Protein AF-A0A4C1TD85-F1 (afdb_monomer_lite)

InterPro domains:
  IPR035500 Nuclear hormone receptor-like domain superfamily [G3DSA:1.10.565.10] (1-69)
  IPR035500 Nuclear hormone receptor-like domain superfamily [SSF48508] (3-60)

pLDDT: mean 80.32, std 16.89, range [44.44, 96.69]

Foldseek 3Di:
DVVVVVVVVVVVDDPVLVVLVVLLVVLDLPDPPDPCSPVSVVVSVVSVVVSVVVVVVVVVVVVVVVVVVVVVVVVVVVD

Secondary structure (DSSP, 8-state):
-HHHHHHHHHTT--HHHHHHHHHHHHT-TT-TT-TTHHHHHHHHHHHHHHHHHHHHHHHHHHHHHHHHHHHHHHHHTT-

Organism: Eumeta variegata (NCBI:txid151549)

Sequence (79 aa):
MLTWMRSLTELKLTVDEWALFTAAVLLCPDRADISNSEYVRINHKMIVEALHLYHACCDGTQAFSNDIIQAADEVDASV

Radius of gyration: 19.08 Å; chains: 1; bounding box: 49×20×52 Å

Structure (mmCIF, N/CA/C/O backbone):
data_AF-A0A4C1TD85-F1
#
_entry.id   AF-A0A4C1TD85-F1
#
loop_
_atom_site.group_PDB
_atom_site.id
_atom_site.type_symbol
_atom_site.label_atom_id
_atom_site.label_alt_id
_atom_site.label_comp_id
_atom_site.label_asym_id
_atom_site.label_entity_id
_atom_site.label_seq_id
_atom_site.pdbx_PDB_ins_code
_atom_site.Cartn_x
_atom_site.Cartn_y
_atom_site.Cartn_z
_atom_site.occupancy
_atom_site.B_iso_or_equiv
_atom_site.auth_seq_id
_atom_site.auth_comp_id
_atom_site.auth_asym_id
_atom_site.auth_atom_id
_atom_site.pdbx_PDB_model_num
ATOM 1 N N . MET A 1 1 ? -13.678 13.618 -7.848 1.00 62.00 1 MET A N 1
ATOM 2 C CA . MET A 1 1 ? -13.243 12.247 -8.207 1.00 62.00 1 MET A CA 1
ATOM 3 C C . MET A 1 1 ? -12.362 12.202 -9.455 1.00 62.00 1 MET A C 1
ATOM 5 O O . MET A 1 1 ? -11.282 11.642 -9.363 1.00 62.00 1 MET A O 1
ATOM 9 N N . LEU A 1 2 ? -12.758 12.801 -10.590 1.00 78.00 2 LEU A N 1
ATOM 10 C CA . LEU A 1 2 ? -11.987 12.712 -11.849 1.00 78.00 2 LEU A CA 1
ATOM 11 C C . LEU A 1 2 ? -10.565 13.297 -11.768 1.00 78.00 2 LEU A C 1
ATOM 13 O O . LEU A 1 2 ? -9.635 12.690 -12.284 1.00 78.00 2 LEU A O 1
ATOM 17 N N . THR A 1 3 ? -10.379 14.424 -11.075 1.00 85.25 3 THR A N 1
ATOM 18 C CA . THR A 1 3 ? -9.049 15.030 -10.870 1.00 85.25 3 THR A CA 1
ATOM 19 C C . THR A 1 3 ? -8.109 14.106 -10.099 1.00 85.25 3 THR A C 1
ATOM 21 O O . THR A 1 3 ? -6.954 13.963 -10.468 1.00 85.25 3 THR A O 1
ATOM 24 N N . TRP A 1 4 ? -8.623 13.423 -9.074 1.00 83.06 4 TRP A N 1
ATOM 25 C CA . TRP A 1 4 ? -7.845 12.494 -8.253 1.00 83.06 4 TRP A CA 1
ATOM 26 C C . TRP A 1 4 ? -7.433 11.242 -9.034 1.00 83.06 4 TRP A C 1
ATOM 28 O O . TRP A 1 4 ? -6.280 10.833 -8.966 1.00 83.06 4 TRP A O 1
ATOM 38 N N . MET A 1 5 ? -8.340 10.684 -9.845 1.00 80.62 5 MET A N 1
ATOM 39 C CA . MET A 1 5 ? -7.991 9.570 -10.734 1.00 80.62 5 MET A CA 1
ATOM 40 C C . MET A 1 5 ? -6.947 9.975 -11.776 1.00 80.62 5 MET A C 1
ATOM 42 O O . MET A 1 5 ? -6.035 9.199 -12.037 1.00 80.62 5 MET A O 1
ATOM 46 N N . ARG A 1 6 ? -7.030 11.199 -12.319 1.00 84.81 6 ARG A N 1
ATOM 47 C CA . ARG A 1 6 ? -6.011 11.716 -13.241 1.00 84.81 6 ARG A CA 1
ATOM 48 C C . ARG A 1 6 ? -4.638 11.808 -12.564 1.00 84.81 6 ARG A C 1
ATOM 50 O O . ARG A 1 6 ? -3.673 11.281 -13.107 1.00 84.81 6 ARG A O 1
ATOM 57 N N . SER A 1 7 ? -4.564 12.374 -11.359 1.00 86.00 7 SER A N 1
ATOM 58 C CA . SER A 1 7 ? -3.310 12.440 -10.597 1.00 86.00 7 SER A CA 1
ATOM 59 C C . SER A 1 7 ? -2.736 11.056 -10.284 1.00 86.00 7 SER A C 1
ATOM 61 O O . SER A 1 7 ? -1.532 10.864 -10.380 1.00 86.00 7 SER A O 1
ATOM 63 N N . LEU A 1 8 ? -3.576 10.064 -9.975 1.00 81.69 8 LEU A N 1
ATOM 64 C CA . LEU A 1 8 ? -3.107 8.693 -9.753 1.00 81.69 8 LEU A CA 1
ATOM 65 C C . LEU A 1 8 ? -2.568 8.031 -11.026 1.00 81.69 8 LEU A C 1
ATOM 67 O O . LEU A 1 8 ? -1.578 7.310 -10.966 1.00 81.69 8 LEU A O 1
ATOM 71 N N . THR A 1 9 ? -3.184 8.278 -12.185 1.00 83.31 9 THR A N 1
ATOM 72 C CA . THR A 1 9 ? -2.677 7.737 -13.458 1.00 83.31 9 THR A CA 1
ATOM 73 C C . THR A 1 9 ? -1.339 8.348 -13.875 1.00 83.31 9 THR A C 1
ATOM 75 O O . THR A 1 9 ? -0.553 7.685 -14.547 1.00 83.31 9 THR A O 1
ATOM 78 N N . GLU A 1 10 ? -1.049 9.582 -13.455 1.00 87.38 10 GLU A N 1
ATOM 79 C CA . GLU A 1 10 ? 0.227 10.257 -13.726 1.00 87.38 10 GLU A CA 1
ATOM 80 C C . GLU A 1 10 ? 1.401 9.641 -12.947 1.00 87.38 10 GLU A C 1
ATOM 82 O O . GLU A 1 10 ? 2.534 9.715 -13.415 1.00 87.38 10 GLU A O 1
ATOM 87 N N . LEU A 1 11 ? 1.135 8.968 -11.819 1.00 82.69 11 LEU A N 1
ATOM 88 C CA . LEU A 1 11 ? 2.156 8.300 -11.003 1.00 82.69 11 LEU A CA 1
ATOM 89 C C . LEU A 1 11 ? 2.742 7.039 -11.657 1.00 82.69 11 LEU A C 1
ATOM 91 O O . LEU A 1 11 ? 3.748 6.536 -11.175 1.00 82.69 11 LEU A O 1
ATOM 95 N N . LYS A 1 12 ? 2.127 6.523 -12.735 1.00 84.25 12 LYS A N 1
ATOM 96 C CA . LYS A 1 12 ? 2.585 5.330 -13.480 1.00 84.25 12 LYS A CA 1
ATOM 97 C C . LYS A 1 12 ? 2.944 4.133 -12.583 1.00 84.25 12 LYS A C 1
ATOM 99 O O . LYS A 1 12 ? 3.893 3.408 -12.869 1.00 84.25 12 LYS A O 1
ATOM 104 N N . LEU A 1 13 ? 2.164 3.925 -11.523 1.00 85.75 13 LEU A N 1
ATOM 105 C CA . LEU A 1 13 ? 2.384 2.831 -10.582 1.00 85.75 13 LEU A CA 1
ATOM 106 C C . LEU A 1 13 ? 2.325 1.474 -11.295 1.00 85.75 13 LEU A C 1
ATOM 108 O O . LEU A 1 13 ? 1.464 1.230 -12.149 1.00 85.75 13 LEU A O 1
ATOM 112 N N . THR A 1 14 ? 3.224 0.583 -10.901 1.00 89.62 14 THR A N 1
ATOM 113 C CA . THR A 1 14 ? 3.214 -0.832 -11.272 1.00 89.62 14 THR A CA 1
ATOM 114 C C . THR A 1 14 ? 1.986 -1.544 -10.698 1.00 89.62 14 THR A C 1
ATOM 116 O O . THR A 1 14 ? 1.292 -1.038 -9.813 1.00 89.62 14 THR A O 1
ATOM 119 N N . VAL A 1 15 ? 1.697 -2.751 -11.196 1.00 90.06 15 VAL A N 1
ATOM 120 C CA . VAL A 1 15 ? 0.578 -3.570 -10.692 1.00 90.06 15 VAL A CA 1
ATOM 121 C C . VAL A 1 15 ? 0.729 -3.860 -9.194 1.00 90.06 15 VAL A C 1
ATOM 123 O O . VAL A 1 15 ? -0.255 -3.801 -8.456 1.00 90.06 15 VAL A O 1
ATOM 126 N N . ASP A 1 16 ? 1.956 -4.108 -8.738 1.00 91.56 16 ASP A N 1
ATOM 127 C CA . ASP A 1 16 ? 2.256 -4.403 -7.336 1.00 91.56 16 ASP A CA 1
ATOM 128 C C . ASP A 1 16 ? 2.076 -3.166 -6.444 1.00 91.56 16 ASP A C 1
ATOM 130 O O . ASP A 1 16 ? 1.453 -3.248 -5.383 1.00 91.56 16 ASP A O 1
ATOM 134 N N . GLU A 1 17 ? 2.530 -1.991 -6.891 1.00 90.75 17 GLU A N 1
ATOM 135 C CA . GLU A 1 17 ? 2.298 -0.726 -6.181 1.00 90.75 17 GLU A CA 1
ATOM 136 C C . GLU A 1 17 ? 0.806 -0.392 -6.100 1.00 90.75 17 GLU A C 1
ATOM 138 O O . GLU A 1 17 ? 0.322 0.030 -5.048 1.00 90.75 17 GLU A O 1
ATOM 143 N N . TRP A 1 18 ? 0.046 -0.644 -7.171 1.00 92.81 18 TRP A N 1
ATOM 144 C CA . TRP A 1 18 ? -1.412 -0.520 -7.159 1.00 92.81 18 TRP A CA 1
ATOM 145 C C . TRP A 1 18 ? -2.071 -1.468 -6.158 1.00 92.81 18 TRP A C 1
ATOM 147 O O . TRP A 1 18 ? -3.013 -1.066 -5.466 1.00 92.81 18 TRP A O 1
ATOM 157 N N . ALA A 1 19 ? -1.594 -2.709 -6.053 1.00 93.75 19 ALA A N 1
ATOM 158 C CA . ALA A 1 19 ? -2.103 -3.678 -5.090 1.00 93.75 19 ALA A CA 1
ATOM 159 C C . ALA A 1 19 ? -1.839 -3.225 -3.645 1.00 93.75 19 ALA A C 1
ATOM 161 O O . ALA A 1 19 ? -2.760 -3.223 -2.825 1.00 93.75 19 ALA A O 1
ATOM 162 N N . LEU A 1 20 ? -0.620 -2.766 -3.347 1.00 94.00 20 LEU A N 1
ATOM 163 C CA . LEU A 1 20 ? -0.238 -2.257 -2.026 1.00 94.00 20 LEU A CA 1
ATOM 164 C C . LEU A 1 20 ? -0.999 -0.975 -1.660 1.00 94.00 20 LEU A C 1
ATOM 166 O O . LEU A 1 20 ? -1.543 -0.873 -0.559 1.00 94.00 20 LEU A O 1
ATOM 170 N N . PHE A 1 21 ? -1.122 -0.031 -2.596 1.00 92.56 21 PHE A N 1
ATOM 171 C CA . PHE A 1 21 ? -1.920 1.183 -2.423 1.00 92.56 21 PHE A CA 1
ATOM 172 C C . PHE A 1 21 ? -3.390 0.855 -2.130 1.00 92.56 21 PHE A C 1
ATOM 174 O O . PHE A 1 21 ? -3.980 1.379 -1.183 1.00 92.56 21 PHE A O 1
ATOM 181 N N . THR A 1 22 ? -3.981 -0.060 -2.901 1.00 94.12 22 THR A N 1
ATOM 182 C CA . THR A 1 22 ? -5.375 -0.481 -2.710 1.00 94.12 22 THR A CA 1
ATOM 183 C C . THR A 1 22 ? -5.568 -1.165 -1.358 1.00 94.12 22 THR A C 1
ATOM 185 O O . THR A 1 22 ? -6.557 -0.902 -0.672 1.00 94.12 22 THR A O 1
ATOM 188 N N . ALA A 1 23 ? -4.617 -2.000 -0.934 1.00 95.00 23 ALA A N 1
ATOM 189 C CA . ALA A 1 23 ? -4.656 -2.662 0.363 1.00 95.00 23 ALA A CA 1
ATOM 190 C C . ALA A 1 23 ? -4.557 -1.662 1.532 1.00 95.00 23 ALA A C 1
ATOM 192 O O . ALA A 1 23 ? -5.293 -1.803 2.510 1.00 95.00 23 ALA A O 1
ATOM 193 N N . ALA A 1 24 ? -3.735 -0.613 1.408 1.00 93.44 24 ALA A N 1
ATOM 194 C CA . ALA A 1 24 ? -3.667 0.468 2.393 1.00 93.44 24 ALA A CA 1
ATOM 195 C C . ALA A 1 24 ? -5.003 1.230 2.497 1.00 93.44 24 ALA A C 1
ATOM 197 O O . ALA A 1 24 ? -5.521 1.430 3.593 1.00 93.44 24 ALA A O 1
ATOM 198 N N . VAL A 1 25 ? -5.625 1.580 1.366 1.00 92.12 25 VAL A N 1
ATOM 199 C CA . VAL A 1 25 ? -6.943 2.251 1.345 1.00 92.12 25 VAL A CA 1
ATOM 200 C C . VAL A 1 25 ? -8.052 1.358 1.923 1.00 92.12 25 VAL A C 1
ATOM 202 O O . VAL A 1 25 ? -8.979 1.836 2.591 1.00 92.12 25 VAL A O 1
ATOM 205 N N . LEU A 1 26 ? -7.983 0.049 1.672 1.00 93.81 26 LEU A N 1
ATOM 206 C CA . LEU A 1 26 ? -8.934 -0.915 2.217 1.00 93.81 26 LEU A CA 1
ATOM 207 C C . LEU A 1 26 ? -8.837 -0.975 3.747 1.00 93.81 26 LEU A C 1
ATOM 209 O O . 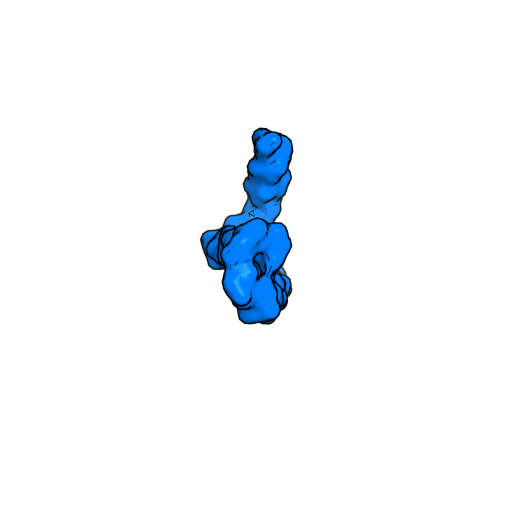LEU A 1 26 ? -9.860 -0.869 4.428 1.00 93.81 26 LEU A O 1
ATOM 213 N N . LEU A 1 27 ? -7.618 -1.077 4.276 1.00 91.50 27 LEU A N 1
ATOM 214 C CA . LEU A 1 27 ? -7.318 -1.181 5.705 1.00 91.50 27 LEU A CA 1
ATOM 215 C C . LEU A 1 27 ? -7.259 0.187 6.396 1.00 91.50 27 LEU A C 1
ATOM 217 O O . LEU A 1 27 ? -6.340 0.481 7.146 1.00 91.50 27 LEU A O 1
ATOM 221 N N . CYS A 1 28 ? -8.260 1.034 6.181 1.00 89.88 28 CYS A N 1
ATOM 222 C CA . CYS A 1 28 ? -8.347 2.313 6.880 1.00 89.88 28 CYS A CA 1
ATOM 223 C C . CYS A 1 28 ? -8.783 2.095 8.348 1.00 89.88 28 CYS A C 1
ATOM 225 O O . CYS A 1 28 ? -9.888 1.588 8.572 1.00 89.88 28 CYS A O 1
ATOM 227 N N . PRO A 1 29 ? -7.964 2.474 9.351 1.00 89.31 29 PRO A N 1
ATOM 228 C CA . PRO A 1 29 ? -8.276 2.243 10.764 1.00 89.31 29 PRO A CA 1
ATOM 229 C C . PRO A 1 29 ? -9.423 3.118 11.292 1.00 89.31 29 PRO A C 1
ATOM 231 O O . PRO A 1 29 ? -10.001 2.786 12.323 1.00 89.31 29 PRO A O 1
ATOM 234 N N . ASP A 1 30 ? -9.769 4.193 10.580 1.00 90.38 30 ASP A N 1
ATOM 235 C CA . ASP A 1 30 ? -10.785 5.173 10.984 1.00 90.38 30 ASP A CA 1
ATOM 236 C C . ASP A 1 30 ? -12.188 4.856 10.436 1.00 90.38 30 ASP A C 1
ATOM 238 O O . ASP A 1 30 ? -13.097 5.686 10.516 1.00 90.38 30 ASP A O 1
ATOM 242 N N . ARG A 1 31 ? -12.402 3.666 9.852 1.00 90.31 31 ARG A N 1
ATOM 243 C CA . ARG A 1 31 ? -13.754 3.261 9.438 1.00 90.31 31 ARG A CA 1
ATOM 244 C C . ARG A 1 31 ? -14.631 3.023 10.665 1.00 90.31 31 ARG A C 1
ATOM 246 O O . ARG A 1 31 ? -14.198 2.436 11.658 1.00 90.31 31 ARG A O 1
ATOM 253 N N . ALA A 1 32 ? -15.890 3.437 10.553 1.00 91.06 32 ALA A N 1
ATOM 254 C CA . ALA A 1 32 ? -16.911 3.117 11.539 1.00 91.06 32 ALA A CA 1
ATOM 255 C C . ALA A 1 32 ? -17.042 1.592 11.719 1.00 91.06 32 ALA A C 1
ATOM 257 O O . ALA A 1 32 ? -16.808 0.824 10.784 1.00 91.06 32 ALA A O 1
ATOM 258 N N . ASP A 1 33 ? -17.417 1.177 12.929 1.00 92.38 33 ASP A N 1
ATOM 259 C CA . ASP A 1 33 ? -17.766 -0.206 13.279 1.00 92.38 33 ASP A CA 1
ATOM 260 C C . ASP A 1 33 ? -16.635 -1.248 13.166 1.00 92.38 33 ASP A C 1
ATOM 262 O O . ASP A 1 33 ? -16.890 -2.455 13.145 1.00 92.38 33 ASP A O 1
ATOM 266 N N . ILE A 1 34 ? -15.364 -0.827 13.155 1.00 92.38 34 ILE A N 1
ATOM 267 C CA . ILE A 1 34 ? -14.244 -1.770 13.264 1.00 92.38 34 ILE A CA 1
ATOM 268 C C . ILE A 1 34 ? -14.163 -2.319 14.696 1.00 92.38 34 ILE A C 1
ATOM 270 O O . ILE A 1 34 ? -13.848 -1.602 15.645 1.00 92.38 34 ILE A O 1
ATOM 274 N N . SER A 1 35 ? -14.360 -3.631 14.834 1.00 91.62 35 SER A N 1
ATOM 275 C CA . SER A 1 35 ? -14.286 -4.352 16.112 1.00 91.62 35 SER A CA 1
ATOM 276 C C . SER A 1 35 ? -12.885 -4.375 16.733 1.00 91.62 35 SER A C 1
ATOM 278 O O . SER A 1 35 ? -12.753 -4.371 17.954 1.00 91.62 35 SER A O 1
ATOM 280 N N . ASN A 1 36 ? -11.833 -4.389 15.910 1.00 92.31 36 ASN A N 1
ATOM 281 C CA . ASN A 1 36 ? -10.439 -4.388 16.355 1.00 92.31 36 ASN A CA 1
ATOM 282 C C . ASN A 1 36 ? -9.611 -3.356 15.576 1.00 92.31 36 ASN A C 1
ATOM 284 O O . ASN A 1 36 ? -8.854 -3.689 14.660 1.00 92.31 36 ASN A O 1
ATOM 288 N N . SER A 1 37 ? -9.788 -2.082 15.926 1.00 93.12 37 SER A N 1
ATOM 289 C CA . SER A 1 37 ? -9.136 -0.959 15.241 1.00 93.12 37 SER A CA 1
ATOM 290 C C . SER A 1 37 ? -7.617 -0.963 15.401 1.00 93.12 37 SER A C 1
ATOM 292 O O . SER A 1 37 ? -6.912 -0.530 14.492 1.00 93.12 37 SER A O 1
ATOM 294 N N . GLU A 1 38 ? -7.096 -1.512 16.501 1.00 94.56 38 GLU A N 1
ATOM 295 C CA . GLU A 1 38 ? -5.654 -1.649 16.725 1.00 94.56 38 GLU A CA 1
ATOM 296 C C . GLU A 1 38 ? -5.022 -2.614 15.722 1.00 94.56 38 GLU A C 1
ATOM 298 O O . GLU A 1 38 ? -4.032 -2.283 15.072 1.00 94.56 38 GLU A O 1
ATOM 303 N N . TYR A 1 39 ? -5.633 -3.785 15.530 1.00 94.44 39 TYR A N 1
ATOM 304 C CA . TYR A 1 39 ? -5.159 -4.753 14.547 1.00 94.44 39 TYR A CA 1
ATOM 305 C C . TYR A 1 39 ? -5.176 -4.170 13.130 1.00 94.44 39 TYR A C 1
ATOM 307 O O . TYR A 1 39 ? -4.198 -4.312 12.394 1.00 94.44 39 TYR A O 1
ATOM 315 N N . VAL A 1 40 ? -6.245 -3.461 12.752 1.00 95.12 40 VAL A N 1
ATOM 316 C CA . VAL A 1 40 ? -6.317 -2.795 11.440 1.00 95.12 40 VAL A CA 1
ATOM 317 C C . VAL A 1 40 ? -5.230 -1.729 11.311 1.00 95.12 40 VAL A C 1
ATOM 319 O O . VAL A 1 40 ? -4.570 -1.672 10.278 1.00 95.12 40 VAL A O 1
ATOM 322 N N . ARG A 1 41 ? -4.968 -0.941 12.360 1.00 96.00 41 ARG A N 1
ATOM 323 C CA . ARG A 1 41 ? -3.915 0.086 12.361 1.00 96.00 41 ARG A CA 1
ATOM 324 C C . ARG A 1 41 ? -2.519 -0.506 12.174 1.00 96.00 41 ARG A C 1
ATOM 326 O O . ARG A 1 41 ? -1.729 0.046 11.410 1.00 96.00 41 ARG A O 1
ATOM 333 N N . ILE A 1 42 ? -2.224 -1.628 12.832 1.00 96.69 42 ILE A N 1
ATOM 334 C CA . ILE A 1 42 ? -0.948 -2.340 12.675 1.00 96.69 42 ILE A CA 1
ATOM 335 C C . ILE A 1 42 ? -0.788 -2.821 11.229 1.00 96.69 42 ILE A C 1
ATOM 337 O O . ILE A 1 42 ? 0.227 -2.529 10.601 1.00 96.69 42 ILE A O 1
ATOM 341 N N . ASN A 1 43 ? -1.802 -3.488 10.671 1.00 95.62 43 ASN A N 1
ATOM 342 C CA . ASN A 1 43 ? -1.745 -3.990 9.294 1.00 95.62 43 ASN A CA 1
ATOM 343 C C . ASN A 1 43 ? -1.656 -2.855 8.266 1.00 95.62 43 ASN A C 1
ATOM 345 O O . ASN A 1 43 ? -0.858 -2.931 7.338 1.00 95.62 43 ASN A O 1
ATOM 349 N N . HIS A 1 44 ? -2.416 -1.775 8.460 1.00 95.94 44 HIS A N 1
ATOM 350 C CA . HIS A 1 44 ? -2.319 -0.566 7.647 1.00 95.94 44 HIS A CA 1
ATOM 351 C C . HIS A 1 44 ? -0.887 -0.027 7.620 1.00 95.94 44 HIS A C 1
ATOM 353 O O . HIS A 1 44 ? -0.327 0.201 6.551 1.00 95.94 44 HIS A O 1
ATOM 359 N N . LYS A 1 45 ? -0.269 0.126 8.799 1.00 96.38 45 LYS A N 1
ATOM 360 C CA . LYS A 1 45 ? 1.109 0.607 8.921 1.00 96.38 45 LYS A CA 1
ATOM 361 C C . LYS A 1 45 ? 2.094 -0.309 8.191 1.00 96.38 45 LYS A C 1
ATOM 363 O O . LYS A 1 45 ? 2.914 0.194 7.432 1.00 96.38 45 LYS A O 1
ATOM 368 N N . MET A 1 46 ? 1.982 -1.626 8.370 1.00 96.31 46 MET A N 1
ATOM 369 C CA . MET A 1 46 ? 2.858 -2.599 7.703 1.00 96.31 46 MET A CA 1
ATOM 370 C C . MET A 1 46 ? 2.762 -2.524 6.174 1.00 96.31 46 MET A C 1
ATOM 372 O O . MET A 1 46 ? 3.777 -2.608 5.491 1.00 96.31 46 MET A O 1
ATOM 376 N N . ILE A 1 47 ? 1.559 -2.340 5.625 1.00 95.62 47 ILE A N 1
ATOM 377 C CA . ILE A 1 47 ? 1.358 -2.248 4.172 1.00 95.62 47 ILE A CA 1
ATOM 378 C C . ILE A 1 47 ? 1.886 -0.928 3.616 1.00 95.62 47 ILE A C 1
ATOM 380 O O . ILE A 1 47 ? 2.498 -0.919 2.551 1.00 95.62 47 ILE A O 1
ATOM 384 N N . VAL A 1 48 ? 1.699 0.179 4.338 1.00 94.12 48 VAL A N 1
ATOM 385 C CA . VAL A 1 48 ? 2.278 1.474 3.955 1.00 94.12 48 VAL A CA 1
ATOM 386 C C . VAL A 1 48 ? 3.808 1.410 3.967 1.00 94.12 48 VAL A C 1
ATOM 388 O O . VAL A 1 48 ? 4.450 1.885 3.033 1.00 94.12 48 VAL A O 1
ATOM 391 N N . GLU A 1 49 ? 4.406 0.780 4.981 1.00 95.31 49 GLU A N 1
ATOM 392 C CA . GLU A 1 49 ? 5.854 0.548 5.028 1.00 95.31 49 GLU A CA 1
ATOM 393 C C . GLU A 1 49 ? 6.326 -0.332 3.861 1.00 95.31 49 GLU A C 1
ATOM 395 O O . GLU A 1 49 ? 7.315 0.001 3.209 1.00 95.31 49 GLU A O 1
ATOM 400 N N . ALA A 1 50 ? 5.594 -1.404 3.541 1.00 93.81 50 ALA A N 1
ATOM 401 C CA . ALA A 1 50 ? 5.893 -2.258 2.394 1.00 93.81 50 ALA A CA 1
ATOM 402 C C . ALA A 1 50 ? 5.824 -1.498 1.059 1.00 93.81 50 ALA A C 1
ATOM 404 O O . ALA A 1 50 ? 6.700 -1.687 0.220 1.00 93.81 50 ALA A O 1
ATOM 405 N N . LEU A 1 51 ? 4.840 -0.610 0.872 1.00 92.81 51 LEU A N 1
ATOM 406 C CA . LEU A 1 51 ? 4.732 0.239 -0.320 1.00 92.81 51 LEU A CA 1
ATOM 407 C C . LEU A 1 51 ? 5.943 1.166 -0.466 1.00 92.81 51 LEU A C 1
ATOM 409 O O . LEU A 1 51 ? 6.527 1.230 -1.543 1.00 92.81 51 LEU A O 1
ATOM 413 N N . HIS A 1 52 ? 6.357 1.844 0.609 1.00 90.19 52 HIS A N 1
ATOM 414 C CA . HIS A 1 52 ? 7.534 2.717 0.569 1.00 90.19 52 HIS A CA 1
ATOM 415 C C . HIS A 1 52 ? 8.820 1.949 0.249 1.00 90.19 52 HIS A C 1
ATOM 417 O O . HIS A 1 52 ? 9.633 2.419 -0.544 1.00 90.19 52 HIS A O 1
ATOM 423 N N . LEU A 1 53 ? 9.005 0.769 0.847 1.00 90.75 53 LEU A N 1
ATOM 424 C CA . LEU A 1 53 ? 10.169 -0.075 0.582 1.00 90.75 53 LEU A CA 1
ATOM 425 C C . LEU A 1 53 ? 10.162 -0.612 -0.851 1.00 90.75 53 LEU A C 1
ATOM 427 O O . LEU A 1 53 ? 11.191 -0.557 -1.517 1.00 90.75 53 LEU A O 1
ATOM 431 N N . TYR A 1 54 ? 9.013 -1.090 -1.338 1.00 90.00 54 TYR A N 1
ATOM 432 C CA . TYR A 1 54 ? 8.875 -1.588 -2.705 1.00 90.00 54 TYR A CA 1
ATOM 433 C C . TYR A 1 54 ? 9.191 -0.490 -3.722 1.00 90.00 54 TYR A C 1
ATOM 435 O O . TYR A 1 54 ? 9.982 -0.718 -4.635 1.00 90.00 54 TYR A O 1
ATOM 443 N N . HIS A 1 55 ? 8.643 0.710 -3.520 1.00 86.88 55 HIS A N 1
ATOM 444 C CA . HIS A 1 55 ? 8.907 1.866 -4.372 1.00 86.88 55 HIS A CA 1
ATOM 445 C C . HIS A 1 55 ? 10.399 2.235 -4.375 1.00 86.88 55 HIS A C 1
ATOM 447 O O . HIS A 1 55 ? 11.018 2.305 -5.433 1.00 86.88 55 HIS A O 1
ATOM 453 N N . ALA A 1 56 ? 11.022 2.341 -3.194 1.00 85.44 56 ALA A N 1
ATOM 454 C CA . ALA A 1 56 ? 12.453 2.630 -3.073 1.00 85.44 56 ALA A CA 1
ATOM 455 C C . ALA A 1 56 ? 13.343 1.560 -3.737 1.00 85.44 56 ALA A C 1
ATOM 457 O O . ALA A 1 56 ? 14.356 1.886 -4.358 1.00 85.44 56 ALA A O 1
ATOM 458 N N . CYS A 1 57 ? 12.976 0.279 -3.632 1.00 83.94 57 CYS A N 1
ATOM 459 C CA . CYS A 1 57 ? 13.679 -0.806 -4.312 1.00 83.94 57 CYS A CA 1
ATOM 460 C C . CYS A 1 57 ? 13.517 -0.726 -5.835 1.00 83.94 57 CYS A C 1
ATOM 462 O O . CYS A 1 57 ? 14.495 -0.911 -6.559 1.00 83.94 57 CYS A O 1
ATOM 464 N N . CYS A 1 58 ? 12.315 -0.440 -6.331 1.00 78.62 58 CYS A N 1
ATOM 465 C CA . CYS A 1 58 ? 12.047 -0.360 -7.765 1.00 78.62 58 CYS A CA 1
ATOM 466 C C . CYS A 1 58 ? 12.746 0.840 -8.414 1.00 78.62 58 CYS A C 1
ATOM 468 O O . CYS A 1 58 ? 13.388 0.668 -9.452 1.00 78.62 58 CYS A O 1
ATOM 470 N N . ASP A 1 59 ? 12.734 2.004 -7.766 1.00 71.19 59 ASP A N 1
ATOM 471 C CA . ASP A 1 59 ? 13.462 3.194 -8.220 1.00 71.19 59 ASP A CA 1
ATOM 472 C C . ASP A 1 59 ? 14.981 2.964 -8.229 1.00 71.19 59 ASP A C 1
ATOM 474 O O . ASP A 1 59 ? 15.672 3.323 -9.186 1.00 71.19 59 ASP A O 1
ATOM 478 N N . GLY A 1 60 ? 15.512 2.286 -7.204 1.00 54.75 60 GLY A N 1
ATOM 479 C CA . GLY A 1 60 ? 16.925 1.904 -7.149 1.00 54.75 60 GLY A CA 1
ATOM 480 C C . GLY A 1 60 ? 17.337 0.888 -8.223 1.00 54.75 60 GLY A C 1
ATOM 481 O O . GLY A 1 60 ? 18.494 0.866 -8.640 1.00 54.75 60 GLY A O 1
ATOM 482 N N . THR A 1 61 ? 16.399 0.069 -8.706 1.00 50.59 61 THR A N 1
ATOM 483 C CA . THR A 1 61 ? 16.660 -0.950 -9.737 1.00 50.59 61 THR A CA 1
ATOM 484 C C . THR A 1 61 ? 16.528 -0.376 -11.153 1.00 50.59 61 THR A C 1
ATOM 486 O O . THR A 1 61 ? 17.277 -0.770 -12.049 1.00 50.59 61 THR A O 1
ATOM 489 N N . GLN A 1 62 ? 15.631 0.594 -11.372 1.00 49.16 62 GLN A N 1
ATOM 490 C CA . GLN A 1 62 ? 15.481 1.250 -12.677 1.00 49.16 62 GLN A CA 1
ATOM 491 C C . GLN A 1 62 ? 16.680 2.131 -13.055 1.00 49.16 62 GLN A C 1
ATOM 493 O O . GLN A 1 62 ? 17.019 2.195 -14.237 1.00 49.16 62 GLN A O 1
ATOM 498 N N . ALA A 1 63 ? 17.366 2.741 -12.081 1.00 44.44 63 ALA A N 1
ATOM 499 C CA . ALA A 1 63 ? 18.597 3.493 -12.342 1.00 44.44 63 ALA A CA 1
ATOM 500 C C . ALA A 1 63 ? 19.694 2.603 -12.963 1.00 44.44 63 ALA A C 1
ATOM 502 O O . ALA A 1 63 ? 20.288 2.962 -13.973 1.00 44.44 63 ALA A O 1
ATOM 503 N N . PHE A 1 64 ? 19.887 1.388 -12.439 1.00 48.38 64 PHE A N 1
ATOM 504 C CA . PHE A 1 64 ? 20.891 0.450 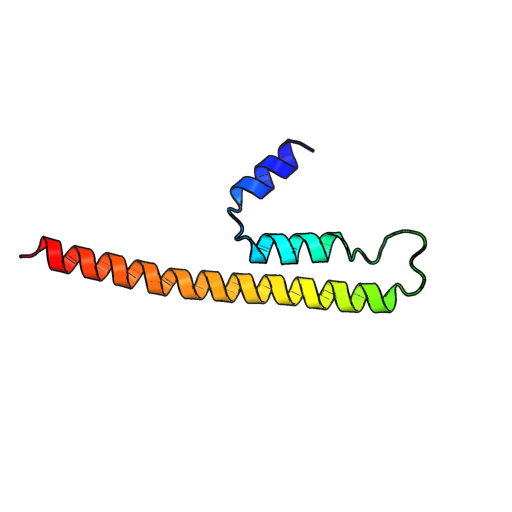-12.957 1.00 48.38 64 PHE A CA 1
ATOM 505 C C . PHE A 1 64 ? 20.550 -0.126 -14.339 1.00 48.38 64 PHE A C 1
ATOM 507 O O . PHE A 1 64 ? 21.452 -0.427 -15.116 1.00 48.38 64 PHE A O 1
ATOM 514 N N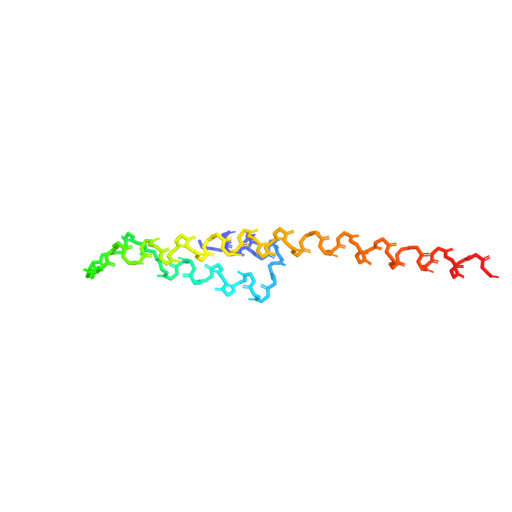 . SER A 1 65 ? 19.265 -0.306 -14.662 1.00 46.47 65 SER A N 1
ATOM 515 C CA . SER A 1 65 ? 18.862 -0.888 -15.949 1.00 46.47 65 SER A CA 1
ATOM 516 C C . SER A 1 65 ? 18.989 0.096 -17.113 1.00 46.47 65 SER A C 1
ATOM 518 O O . SER A 1 65 ? 19.324 -0.329 -18.217 1.00 46.47 65 SER A O 1
ATOM 520 N N . ASN A 1 66 ? 18.719 1.386 -16.893 1.00 48.75 66 ASN A N 1
ATOM 521 C CA . ASN A 1 66 ? 18.815 2.387 -17.957 1.00 48.75 66 ASN A CA 1
ATOM 522 C C . ASN A 1 66 ? 20.273 2.691 -18.321 1.00 48.75 66 ASN A C 1
ATOM 524 O O . ASN A 1 66 ? 20.579 2.775 -19.506 1.00 48.75 66 ASN A O 1
ATOM 528 N N . ASP A 1 67 ? 21.181 2.736 -17.341 1.00 50.28 67 ASP A N 1
ATOM 529 C CA . ASP A 1 67 ? 22.608 2.977 -17.592 1.00 50.28 67 ASP A CA 1
ATOM 530 C C . ASP A 1 67 ? 23.259 1.847 -18.413 1.00 50.28 67 ASP A C 1
ATOM 532 O O . ASP A 1 67 ? 24.104 2.103 -19.268 1.00 50.28 67 ASP A O 1
ATOM 536 N N . ILE A 1 68 ? 22.842 0.590 -18.210 1.00 55.00 68 ILE A N 1
ATOM 537 C CA . ILE A 1 68 ? 23.359 -0.560 -18.974 1.00 55.00 68 ILE A CA 1
ATOM 538 C C . ILE A 1 68 ? 22.852 -0.544 -20.421 1.00 55.00 68 ILE A C 1
ATOM 540 O O . ILE A 1 68 ? 23.619 -0.839 -21.335 1.00 55.00 68 ILE A O 1
ATOM 544 N N . ILE A 1 69 ? 21.579 -0.202 -20.642 1.00 56.97 69 ILE A N 1
AT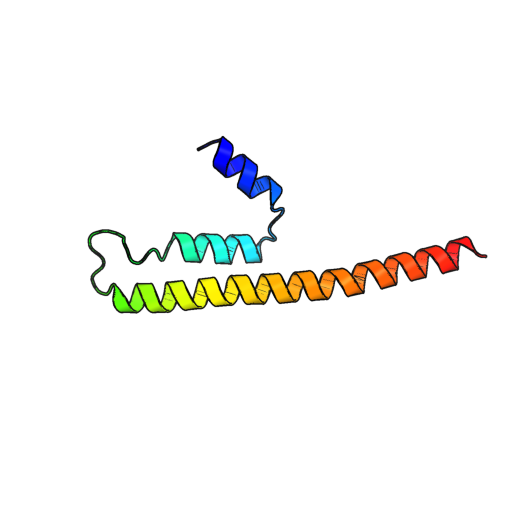OM 545 C CA . ILE A 1 69 ? 20.999 -0.124 -21.992 1.00 56.97 69 ILE A CA 1
ATOM 546 C C . ILE A 1 69 ? 21.619 1.048 -22.765 1.00 56.97 69 ILE A C 1
ATOM 548 O O . ILE A 1 69 ? 21.977 0.896 -23.928 1.00 56.97 69 ILE A O 1
ATOM 552 N N . GLN A 1 70 ? 21.831 2.186 -22.104 1.00 56.81 70 GLN A N 1
ATOM 553 C CA . GLN A 1 70 ? 22.434 3.368 -22.717 1.00 56.81 70 GLN A CA 1
ATOM 554 C C . GLN A 1 70 ? 23.925 3.157 -23.035 1.00 56.81 70 GLN A C 1
ATOM 556 O O . GLN A 1 70 ? 24.379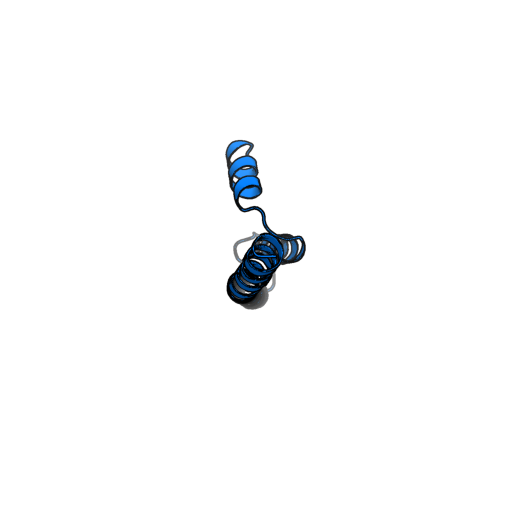 3.512 -24.119 1.00 56.81 70 GLN A O 1
ATOM 561 N N . ALA A 1 71 ? 24.667 2.483 -22.149 1.00 56.16 71 ALA A N 1
ATOM 562 C CA . ALA A 1 71 ? 26.049 2.086 -22.416 1.00 56.16 71 ALA A CA 1
ATOM 563 C C . ALA A 1 71 ? 26.167 1.035 -23.537 1.00 56.16 71 ALA A C 1
ATOM 565 O O . ALA A 1 71 ? 27.172 1.009 -24.244 1.00 56.16 71 ALA A O 1
ATOM 566 N N . ALA A 1 72 ? 25.167 0.166 -23.715 1.00 56.56 72 ALA A N 1
ATOM 567 C CA . ALA A 1 72 ? 25.153 -0.815 -24.800 1.00 56.56 72 ALA A CA 1
ATOM 568 C C . ALA A 1 72 ? 24.890 -0.166 -26.173 1.00 56.56 72 ALA A C 1
ATOM 570 O O . ALA A 1 72 ? 25.571 -0.509 -27.140 1.00 56.56 72 ALA A O 1
ATOM 571 N N . ASP A 1 73 ? 23.976 0.805 -26.247 1.00 55.34 73 ASP A N 1
ATOM 572 C CA . ASP A 1 73 ? 23.674 1.546 -27.483 1.00 55.34 73 ASP A CA 1
ATOM 573 C C . ASP A 1 73 ? 24.842 2.448 -27.932 1.00 55.34 73 ASP A C 1
ATOM 575 O O . ASP A 1 73 ? 25.101 2.58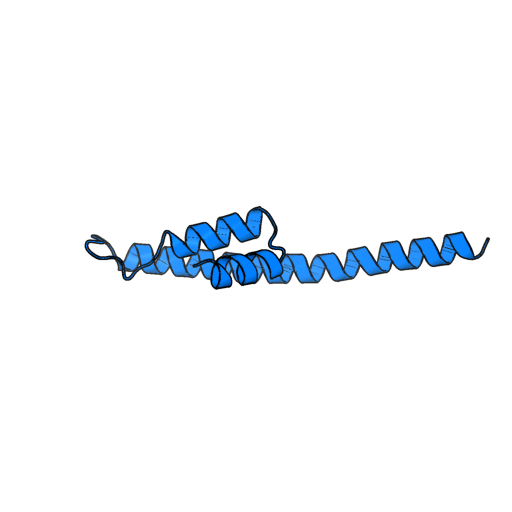5 -29.128 1.00 55.34 73 ASP A O 1
ATOM 579 N N . GLU A 1 74 ? 25.598 3.036 -26.996 1.00 58.84 74 GLU A N 1
ATOM 580 C CA . GLU A 1 74 ? 26.782 3.849 -27.322 1.00 58.84 74 GLU A CA 1
ATOM 581 C C . GLU A 1 74 ? 27.938 3.021 -27.908 1.00 58.84 74 GLU A C 1
ATOM 583 O O . GLU A 1 74 ? 28.710 3.524 -28.727 1.00 58.84 74 GLU A O 1
ATOM 588 N N . VAL A 1 75 ? 28.051 1.745 -27.528 1.00 58.31 75 VAL A N 1
ATOM 589 C CA . VAL A 1 75 ? 29.070 0.835 -28.067 1.00 58.31 75 VAL A CA 1
ATOM 590 C C . VAL A 1 75 ? 28.705 0.379 -29.484 1.00 58.31 75 VAL A C 1
ATOM 592 O O . VAL A 1 75 ? 29.586 0.363 -30.344 1.00 58.31 75 VAL A O 1
ATOM 595 N N . ASP A 1 76 ? 27.432 0.079 -29.762 1.00 52.47 76 ASP A N 1
ATOM 596 C CA . ASP A 1 76 ? 26.972 -0.375 -31.088 1.00 52.47 76 ASP A CA 1
ATOM 597 C C . ASP A 1 76 ? 26.988 0.756 -32.137 1.00 52.47 76 ASP A C 1
ATOM 599 O O . ASP A 1 76 ? 27.312 0.534 -33.299 1.00 52.47 76 ASP A O 1
ATOM 603 N N . ALA A 1 77 ? 26.752 2.008 -31.724 1.00 58.53 77 ALA A N 1
ATOM 604 C CA . ALA A 1 77 ? 26.835 3.180 -32.606 1.00 58.53 77 ALA A CA 1
ATOM 605 C C . ALA A 1 77 ? 28.273 3.608 -32.983 1.00 58.53 77 ALA A C 1
ATOM 607 O O . ALA A 1 77 ? 28.451 4.546 -33.766 1.00 58.53 77 ALA A O 1
ATOM 608 N N . SER A 1 78 ? 29.298 2.966 -32.407 1.00 53.94 78 SER A N 1
ATOM 609 C CA . SER A 1 78 ? 30.719 3.302 -32.599 1.00 53.94 78 SER A CA 1
ATOM 610 C C . SER A 1 78 ? 31.499 2.321 -33.493 1.00 53.94 78 SER A C 1
ATOM 612 O O . SER A 1 78 ? 32.709 2.495 -33.670 1.00 53.94 78 SER A O 1
ATOM 614 N N . VAL A 1 79 ? 30.813 1.324 -34.070 1.00 51.50 79 VAL A N 1
ATOM 615 C CA . VAL A 1 79 ? 31.334 0.332 -35.037 1.00 51.50 79 VAL A CA 1
ATOM 616 C C . VAL A 1 79 ? 30.835 0.654 -36.444 1.00 51.50 79 VAL A C 1
ATOM 618 O O . VAL A 1 79 ? 31.651 0.529 -37.388 1.00 51.50 79 VAL A O 1
#